Protein AF-A0A834LVQ3-F1 (afdb_monomer)

Organism: Rhododendron simsii (NCBI:txid118357)

Sequence (155 aa):
MFCDEAKCLDRILTEGRLRKEHGLKDGWYDGGSIFVAVFLVIAVSTLSNFRQNRQFVKLSKVSNNIQVDVVRNGRRQQVSIFEIVLGDVICLKIGDQVPADGLFIDGHSLLVDESSMTGESDHVEVDLTQNPFLFSGTKVADGFGRMLVTSVGMN

Solvent-accessible surface area (backbone atoms only — not comparable to full-atom values): 8844 Å² total; per-residue (Å²): 122,77,72,54,59,60,54,49,50,53,50,50,63,64,59,66,76,65,88,77,92,84,74,100,75,56,85,68,52,61,60,49,50,55,52,52,52,52,50,51,50,51,52,50,51,50,53,49,50,53,52,51,52,52,49,49,56,52,47,58,61,63,74,56,61,55,66,41,45,28,45,60,97,91,38,81,44,76,39,46,63,87,73,66,52,76,72,39,32,36,56,48,45,60,71,39,66,36,87,38,26,24,36,53,74,52,70,50,78,27,24,32,31,41,30,77,78,73,72,48,88,51,74,46,73,48,36,81,85,86,39,31,70,42,56,50,64,25,33,28,68,34,42,32,37,31,29,36,32,70,44,72,80,87,129

Radius of gyration: 27.46 Å; Cα contacts (8 Å, |Δi|>4): 229; chains: 1; bounding box: 63×33×70 Å

InterPro domains:
  IPR008250 P-type ATPase, A domain superfamily [SSF81653] (65-155)
  IPR023298 P-type ATPase, transmembrane domain superfamily [SSF81665] (26-65)
  IPR059000 P-type ATPase, A domain [PF00122] (66-155)

Nearest PDB structures (foldseek):
  8qmp-assembly1_A  TM=7.356E-01  e=4.270E-11  Arabidopsis thaliana
  6a69-assembly1_A  TM=8.733E-01  e=1.421E-08  Homo sapiens
  6zhh-assembly7_G  TM=6.961E-01  e=7.315E-09  Listeria monocytogenes
  8jbk-assembly1_A  TM=6.857E-01  e=6.324E-08  Sus scrofa
  4hqj-assembly1_A  TM=6.702E-01  e=1.711E-07  Sus scrofa

Mean predicted aligned error: 15.09 Å

pLDDT: mean 74.24, std 17.83, range [34.62, 94.06]

Structure (mmCIF, N/CA/C/O backbone):
data_AF-A0A834LVQ3-F1
#
_entry.id   AF-A0A834LVQ3-F1
#
loop_
_atom_site.group_PDB
_atom_site.id
_atom_site.type_symbol
_atom_site.label_atom_id
_atom_site.label_alt_id
_atom_site.label_comp_id
_atom_site.label_asym_id
_atom_site.label_entity_id
_atom_site.label_seq_id
_atom_site.pdbx_PDB_ins_code
_atom_site.Cartn_x
_atom_site.Cartn_y
_atom_site.Cartn_z
_atom_site.occupancy
_atom_site.B_iso_or_equiv
_atom_site.auth_seq_id
_atom_site.auth_comp_id
_atom_site.auth_asym_id
_atom_site.auth_atom_id
_atom_site.pdbx_PDB_model_num
ATOM 1 N N . MET A 1 1 ? 27.090 -4.522 -9.351 1.00 44.06 1 MET A N 1
ATOM 2 C CA . MET A 1 1 ? 27.032 -5.164 -10.683 1.00 44.06 1 MET A CA 1
ATOM 3 C C . MET A 1 1 ? 26.664 -4.188 -11.807 1.00 44.06 1 MET A C 1
ATOM 5 O O . MET A 1 1 ? 27.243 -4.297 -12.871 1.00 44.06 1 MET A O 1
ATOM 9 N N . PHE A 1 2 ? 25.804 -3.182 -11.584 1.00 34.62 2 PHE A N 1
ATOM 10 C CA . PHE A 1 2 ? 25.569 -2.085 -12.550 1.00 34.62 2 PHE A CA 1
ATOM 11 C C . PHE A 1 2 ? 26.692 -1.032 -12.637 1.00 34.62 2 PHE A C 1
ATOM 13 O O . PHE A 1 2 ? 26.808 -0.340 -13.642 1.00 34.62 2 PHE A O 1
ATOM 20 N N . CYS A 1 3 ? 27.547 -0.924 -11.612 1.00 36.44 3 CYS A N 1
ATOM 21 C CA . CYS A 1 3 ? 28.718 -0.038 -11.645 1.00 36.44 3 CYS A CA 1
ATOM 22 C C . CYS A 1 3 ? 29.821 -0.482 -12.625 1.00 36.44 3 CYS A C 1
ATOM 24 O O . CYS A 1 3 ? 30.733 0.306 -12.868 1.00 36.44 3 CYS A O 1
ATOM 26 N N . ASP A 1 4 ? 29.767 -1.705 -13.168 1.00 43.62 4 ASP A N 1
ATOM 27 C CA . ASP A 1 4 ? 30.795 -2.212 -14.088 1.00 43.62 4 ASP A CA 1
ATOM 28 C C . ASP A 1 4 ? 30.630 -1.679 -15.517 1.00 43.62 4 ASP A C 1
ATOM 30 O O . ASP A 1 4 ? 31.620 -1.301 -16.137 1.00 43.62 4 ASP A O 1
ATOM 34 N N . GLU A 1 5 ? 29.405 -1.548 -16.040 1.00 48.59 5 GLU A N 1
ATOM 35 C CA . GLU A 1 5 ? 29.205 -1.112 -17.435 1.00 48.59 5 GLU A CA 1
ATOM 36 C C . GLU A 1 5 ? 29.499 0.379 -17.648 1.00 48.59 5 GLU A C 1
ATOM 38 O O . GLU A 1 5 ? 30.080 0.738 -18.669 1.00 48.59 5 GLU A O 1
ATOM 43 N N . ALA A 1 6 ? 29.190 1.248 -16.677 1.00 49.38 6 ALA A N 1
ATOM 44 C CA . ALA A 1 6 ? 29.515 2.677 -16.769 1.00 49.38 6 ALA A CA 1
ATOM 45 C C . ALA A 1 6 ? 31.034 2.927 -16.720 1.00 49.38 6 ALA A C 1
ATOM 47 O O . ALA A 1 6 ? 31.551 3.752 -17.471 1.00 49.38 6 ALA A O 1
ATOM 48 N N . LYS A 1 7 ? 31.765 2.152 -15.905 1.00 48.59 7 LYS A N 1
ATOM 49 C CA . LYS A 1 7 ? 33.238 2.150 -15.894 1.00 48.59 7 LYS A CA 1
ATOM 50 C C . LYS A 1 7 ? 33.828 1.556 -17.174 1.00 48.59 7 LYS A C 1
ATOM 52 O O . LYS A 1 7 ? 34.895 1.985 -17.601 1.00 48.59 7 LYS A O 1
ATOM 57 N N . CYS A 1 8 ? 33.148 0.593 -17.795 1.00 48.91 8 CYS A N 1
ATOM 58 C CA . CYS A 1 8 ? 33.563 0.006 -19.067 1.00 48.91 8 CYS A CA 1
ATOM 59 C C . CYS A 1 8 ? 33.381 0.996 -20.231 1.00 48.91 8 CYS A C 1
ATOM 61 O O . CYS A 1 8 ? 34.261 1.120 -21.078 1.00 48.91 8 CYS A O 1
ATOM 63 N N . LEU A 1 9 ? 32.286 1.763 -20.232 1.00 51.47 9 LEU A N 1
ATOM 64 C CA . LEU A 1 9 ? 31.994 2.764 -21.260 1.00 51.47 9 LEU A CA 1
ATOM 65 C C . LEU A 1 9 ? 32.929 3.983 -21.172 1.00 51.47 9 LEU A C 1
ATOM 67 O O . LEU A 1 9 ? 33.418 4.455 -22.196 1.00 51.47 9 LEU A O 1
ATOM 71 N N . ASP A 1 10 ? 33.245 4.436 -19.955 1.00 51.97 10 ASP A N 1
ATOM 72 C CA . ASP A 1 10 ? 34.228 5.500 -19.709 1.00 51.97 10 ASP A 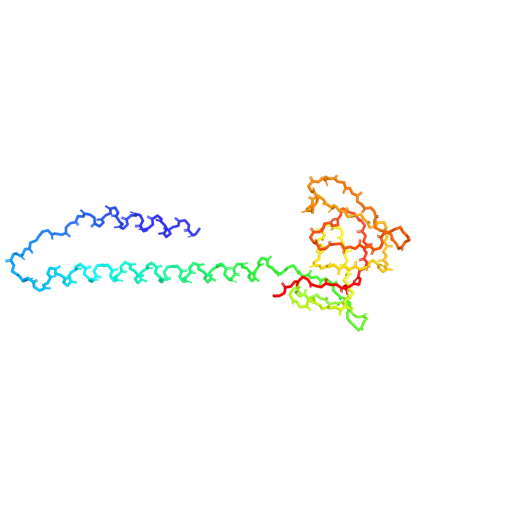CA 1
ATOM 73 C C . ASP A 1 10 ? 35.654 5.060 -20.095 1.00 51.97 10 ASP A C 1
ATOM 75 O O . ASP A 1 10 ? 36.415 5.819 -20.698 1.00 51.97 10 ASP A O 1
ATOM 79 N N . ARG A 1 11 ? 35.996 3.781 -19.871 1.00 49.84 11 ARG A N 1
ATOM 80 C CA . ARG A 1 11 ? 37.276 3.196 -20.299 1.00 49.84 11 ARG A CA 1
ATOM 81 C C . ARG A 1 11 ? 37.378 3.055 -21.825 1.00 49.84 11 ARG A C 1
ATOM 83 O O . ARG A 1 11 ? 38.437 3.337 -22.372 1.00 49.84 11 ARG A O 1
ATOM 90 N N . ILE A 1 12 ? 36.289 2.723 -22.523 1.00 54.94 12 ILE A N 1
ATOM 91 C CA . ILE A 1 12 ? 36.252 2.663 -23.998 1.00 54.94 12 ILE A CA 1
ATOM 92 C C . ILE A 1 12 ? 36.336 4.065 -24.624 1.00 54.94 12 ILE A C 1
ATOM 94 O O . ILE A 1 12 ? 37.015 4.239 -25.634 1.00 54.94 12 ILE A O 1
ATOM 98 N N . LEU A 1 13 ? 35.709 5.082 -24.023 1.00 56.66 13 LEU A N 1
ATOM 99 C CA . LEU A 1 13 ? 35.810 6.473 -24.489 1.00 56.66 13 LEU A CA 1
ATOM 100 C C . LEU A 1 13 ? 37.195 7.083 -24.222 1.00 56.66 13 LEU A C 1
ATOM 102 O O . LEU A 1 13 ? 37.687 7.868 -25.035 1.00 56.66 13 LEU A O 1
ATOM 106 N N . THR A 1 14 ? 37.848 6.689 -23.127 1.00 52.06 14 THR A N 1
ATOM 107 C CA . THR A 1 14 ? 39.194 7.164 -22.772 1.00 52.06 14 THR A CA 1
ATOM 108 C C . THR A 1 14 ? 40.294 6.445 -23.572 1.00 52.06 14 THR A C 1
ATOM 110 O O . THR A 1 14 ? 41.267 7.083 -23.973 1.00 52.06 14 THR A O 1
ATOM 113 N N . GLU A 1 15 ? 40.132 5.152 -23.891 1.00 52.31 15 GLU A N 1
ATOM 114 C CA . GLU A 1 15 ? 41.076 4.384 -24.729 1.00 52.31 15 GLU A CA 1
ATOM 115 C C . GLU A 1 15 ? 40.820 4.526 -26.242 1.00 52.31 15 GLU A C 1
ATOM 117 O O . GLU A 1 15 ? 41.740 4.365 -27.043 1.00 52.31 15 GLU A O 1
ATOM 122 N N . GLY A 1 16 ? 39.608 4.908 -26.657 1.00 48.94 16 GLY A N 1
ATOM 123 C CA . GLY A 1 16 ? 39.243 5.137 -28.060 1.00 48.94 16 GLY A CA 1
ATOM 124 C C . GLY A 1 16 ? 39.873 6.381 -28.698 1.00 48.94 16 GLY A C 1
ATOM 125 O O . GLY A 1 16 ? 39.693 6.616 -29.892 1.00 48.94 16 GLY A O 1
ATOM 126 N N . ARG A 1 17 ? 40.635 7.181 -27.939 1.00 43.97 17 ARG A N 1
ATOM 127 C CA . ARG A 1 17 ? 41.299 8.393 -28.446 1.00 43.97 17 ARG A CA 1
ATOM 128 C C . ARG A 1 17 ? 42.682 8.149 -29.060 1.00 43.97 17 ARG A C 1
ATOM 130 O O . ARG A 1 17 ? 43.419 9.109 -29.280 1.00 43.97 17 ARG A O 1
ATOM 137 N N . LEU A 1 18 ? 43.059 6.909 -29.369 1.00 47.06 18 LEU A N 1
ATOM 138 C CA . LEU A 1 18 ? 44.309 6.645 -30.079 1.00 47.06 18 LEU A CA 1
ATOM 139 C C . LEU A 1 18 ? 44.135 5.637 -31.218 1.00 47.06 18 LEU A C 1
ATOM 141 O O . LEU A 1 18 ? 43.843 4.466 -30.989 1.00 47.06 18 LEU A O 1
ATOM 145 N N . ARG A 1 19 ? 44.504 6.119 -32.421 1.00 40.88 19 ARG A N 1
ATOM 146 C CA . ARG A 1 19 ? 44.868 5.398 -33.661 1.00 40.88 19 ARG A CA 1
ATOM 147 C C . ARG A 1 19 ? 43.706 5.279 -34.672 1.00 40.88 19 ARG A C 1
ATOM 149 O O . ARG A 1 19 ? 42.748 4.570 -34.424 1.00 40.88 19 ARG A O 1
ATOM 156 N N . LYS A 1 20 ? 43.741 5.896 -35.861 1.00 39.97 20 LYS A N 1
ATOM 157 C CA . LYS A 1 20 ? 44.887 6.224 -36.728 1.00 39.97 20 LYS A CA 1
ATOM 158 C C . LYS A 1 20 ? 44.507 7.320 -37.737 1.00 39.97 20 LYS A C 1
ATOM 160 O O . LYS A 1 20 ? 43.505 7.186 -38.432 1.00 39.97 20 LYS A O 1
ATOM 165 N N . GLU A 1 21 ? 45.365 8.327 -37.873 1.00 59.94 21 GLU A N 1
ATOM 166 C CA . GLU A 1 21 ? 45.602 8.956 -39.174 1.00 59.94 21 GLU A CA 1
ATOM 167 C C . GLU A 1 21 ? 46.044 7.873 -40.171 1.00 59.94 21 GLU A C 1
ATOM 169 O O . GLU A 1 21 ? 46.814 6.995 -39.789 1.00 59.94 21 GLU A O 1
ATOM 174 N N . HIS A 1 22 ? 45.538 7.913 -41.407 1.00 41.72 22 HIS A N 1
ATOM 175 C CA . HIS A 1 22 ? 46.254 7.671 -42.672 1.00 41.72 22 HIS A CA 1
ATOM 176 C C . HIS A 1 22 ? 45.232 7.494 -43.808 1.00 41.72 22 HIS A C 1
ATOM 178 O O . HIS A 1 22 ? 44.502 6.507 -43.822 1.00 41.72 22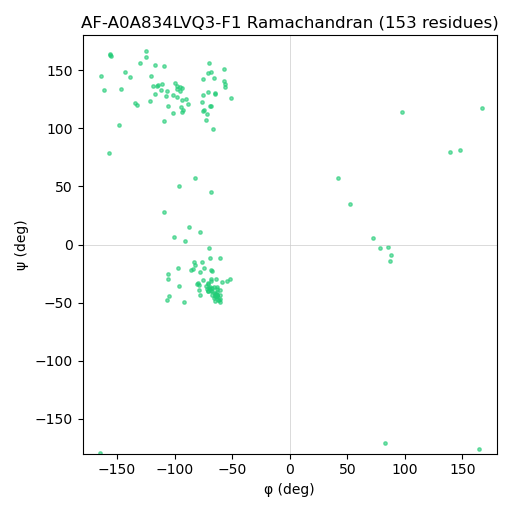 HIS A O 1
ATOM 184 N N . GLY A 1 23 ? 45.259 8.386 -44.807 1.00 42.50 23 GLY A N 1
ATOM 185 C CA . GLY A 1 23 ? 44.754 8.068 -46.150 1.00 42.50 23 GLY A CA 1
ATOM 186 C C . GLY A 1 23 ? 43.950 9.165 -46.842 1.00 42.50 23 GLY A C 1
ATOM 187 O O . GLY A 1 23 ? 42.736 9.087 -46.922 1.00 42.50 23 GLY A O 1
ATOM 188 N N . LEU A 1 24 ? 44.649 10.149 -47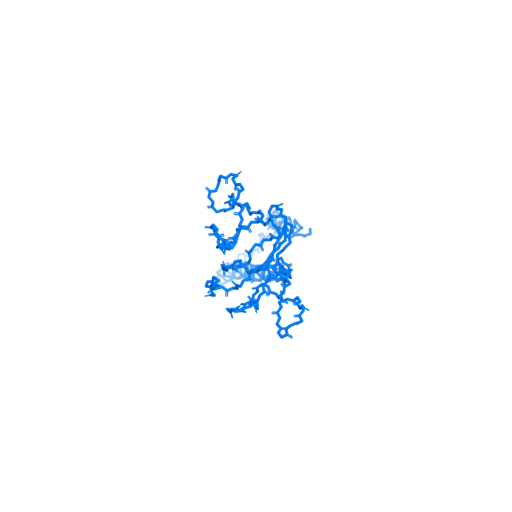.408 1.00 48.03 24 LEU A N 1
ATOM 189 C CA . LEU A 1 24 ? 44.162 11.279 -48.218 1.00 48.03 24 LEU A CA 1
ATOM 190 C C . LEU A 1 24 ? 43.591 10.882 -49.606 1.00 48.03 24 LEU A C 1
ATOM 192 O O . LEU A 1 24 ? 43.921 11.497 -50.619 1.00 48.03 24 LEU A O 1
ATOM 196 N N . LYS A 1 25 ? 42.755 9.844 -49.694 1.00 54.53 25 LYS A N 1
ATOM 197 C CA . LYS A 1 25 ? 42.029 9.474 -50.920 1.00 54.53 25 LYS A CA 1
ATOM 198 C C . LYS A 1 25 ? 40.699 8.868 -50.507 1.00 54.53 25 LYS A C 1
ATOM 200 O O . LYS A 1 25 ? 40.725 7.758 -50.010 1.00 54.53 25 LYS A O 1
ATOM 205 N N . ASP A 1 26 ? 39.615 9.636 -50.628 1.00 56.09 26 ASP A N 1
ATOM 206 C CA . ASP A 1 26 ? 38.225 9.184 -50.822 1.00 56.09 26 ASP A CA 1
ATOM 207 C C . ASP A 1 26 ? 37.225 10.151 -50.152 1.00 56.09 26 ASP A C 1
ATOM 209 O O . ASP A 1 26 ? 36.718 9.916 -49.057 1.00 56.09 26 ASP A O 1
ATOM 213 N N . GLY A 1 27 ? 36.891 11.259 -50.825 1.00 59.19 27 GLY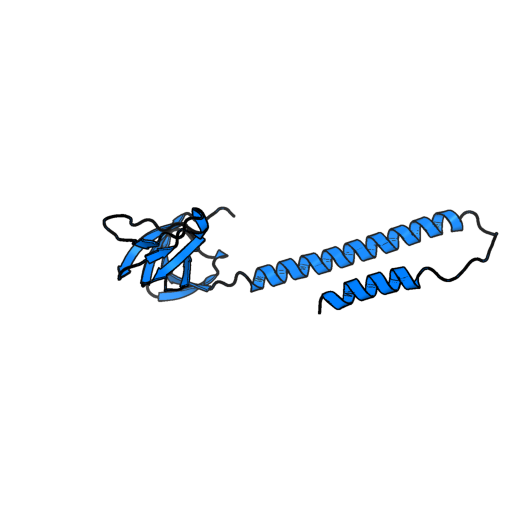 A N 1
ATOM 214 C CA . GLY A 1 27 ? 35.972 12.289 -50.304 1.00 59.19 27 GLY A CA 1
ATOM 215 C C . GLY A 1 27 ? 34.541 11.811 -49.995 1.00 59.19 27 GLY A C 1
ATOM 216 O O . GLY A 1 27 ? 33.790 12.519 -49.334 1.00 59.19 27 GLY A O 1
ATOM 217 N N . TRP A 1 28 ? 34.160 10.603 -50.425 1.00 61.75 28 TRP A N 1
ATOM 218 C CA . TRP A 1 28 ? 32.901 9.958 -50.026 1.00 61.75 28 TRP A CA 1
ATOM 219 C C . TRP A 1 28 ? 32.994 9.318 -48.629 1.00 61.75 28 TRP A C 1
ATOM 221 O O . TRP A 1 28 ? 32.019 9.284 -47.876 1.00 61.75 28 TRP A O 1
ATOM 231 N N . TYR A 1 29 ? 34.174 8.817 -48.261 1.00 64.94 29 TYR A N 1
ATOM 232 C CA . TYR A 1 29 ? 34.386 8.074 -47.020 1.00 64.94 29 TYR A CA 1
ATOM 233 C C . TYR A 1 29 ? 34.487 9.006 -45.814 1.00 64.94 29 TYR A C 1
ATOM 235 O O . TYR A 1 29 ? 34.149 8.590 -44.710 1.00 64.94 29 TYR A O 1
ATOM 243 N N . ASP A 1 30 ? 34.862 10.269 -46.024 1.00 72.06 30 ASP A N 1
ATOM 244 C CA . ASP A 1 30 ? 34.976 11.259 -44.950 1.00 72.06 30 ASP A CA 1
ATOM 245 C C . ASP A 1 30 ? 33.598 11.582 -44.331 1.00 72.06 30 ASP A C 1
ATOM 247 O O . ASP A 1 30 ? 33.403 11.488 -43.119 1.00 72.06 30 ASP A O 1
ATOM 251 N N . GLY A 1 31 ? 32.577 11.811 -45.170 1.00 74.62 31 GLY A N 1
ATOM 252 C CA . GLY A 1 31 ? 31.189 11.982 -44.714 1.00 74.62 31 GLY A CA 1
ATOM 253 C C . GLY A 1 31 ? 30.541 10.681 -44.221 1.00 74.62 31 GLY A C 1
ATOM 254 O O . GLY A 1 31 ? 29.816 10.680 -43.222 1.00 74.62 31 GLY A O 1
ATOM 255 N N . GLY A 1 32 ? 30.835 9.556 -44.885 1.00 81.50 32 GLY A N 1
ATOM 256 C CA . GLY A 1 32 ? 30.342 8.236 -44.483 1.00 81.50 32 GLY A CA 1
ATOM 257 C C . GLY A 1 32 ? 30.854 7.800 -43.107 1.00 81.50 32 GLY A C 1
ATOM 258 O O . GLY A 1 32 ? 30.092 7.250 -42.315 1.00 81.50 32 GLY A O 1
ATOM 259 N N . SER A 1 33 ? 32.115 8.105 -42.790 1.00 79.31 33 SER A N 1
ATOM 260 C CA . SER A 1 33 ? 32.750 7.774 -41.510 1.00 79.31 33 SER A CA 1
ATOM 261 C C . SER A 1 33 ? 32.060 8.470 -40.334 1.00 79.31 33 SER A C 1
ATOM 263 O O . SER A 1 33 ? 31.725 7.827 -39.337 1.00 79.31 33 SER A O 1
ATOM 265 N N . ILE A 1 34 ? 31.744 9.761 -40.482 1.00 84.81 34 ILE A N 1
ATOM 266 C CA . ILE A 1 34 ? 31.041 10.545 -39.456 1.00 84.81 34 ILE A CA 1
ATOM 267 C C . ILE A 1 34 ? 29.629 9.993 -39.230 1.00 84.81 34 ILE A C 1
ATOM 269 O O . ILE A 1 34 ? 29.218 9.796 -38.085 1.00 84.81 34 ILE A O 1
ATOM 273 N N . PHE A 1 35 ? 28.896 9.689 -40.306 1.00 85.25 35 PHE A N 1
ATOM 274 C CA . PHE A 1 35 ? 27.544 9.137 -40.201 1.00 85.25 35 PHE A CA 1
ATOM 275 C C . PHE A 1 35 ? 27.535 7.770 -39.507 1.00 85.25 35 PHE A C 1
ATOM 277 O O . PHE A 1 35 ? 26.726 7.535 -38.608 1.00 85.25 35 PHE A O 1
ATOM 284 N N . VAL A 1 36 ? 28.468 6.886 -39.872 1.00 83.69 36 VAL A N 1
ATOM 285 C CA . VAL A 1 36 ? 28.610 5.562 -39.253 1.00 83.69 36 VAL A CA 1
ATOM 286 C C . VAL A 1 36 ? 28.976 5.687 -37.774 1.00 83.69 36 VAL A C 1
ATOM 288 O O . VAL A 1 36 ? 28.366 5.004 -36.953 1.00 83.69 36 VAL A O 1
ATOM 291 N N . ALA A 1 37 ? 29.899 6.581 -37.407 1.00 80.44 37 ALA A N 1
ATOM 292 C CA . ALA A 1 37 ? 30.282 6.803 -36.014 1.00 80.44 37 ALA A CA 1
ATOM 293 C C . ALA A 1 37 ? 29.099 7.287 -35.155 1.00 80.44 37 ALA A C 1
ATOM 295 O O . ALA A 1 37 ? 28.834 6.718 -34.095 1.00 80.44 37 ALA A O 1
ATOM 296 N N . VAL A 1 38 ? 28.341 8.283 -35.629 1.00 86.88 38 VAL A N 1
ATOM 297 C CA . VAL A 1 38 ? 27.160 8.807 -34.918 1.00 86.88 38 VAL A CA 1
ATOM 298 C C . VAL A 1 38 ? 26.058 7.749 -34.813 1.00 86.88 38 VAL A C 1
ATOM 300 O O . VAL A 1 38 ? 25.473 7.576 -33.743 1.00 86.88 38 VAL A O 1
ATOM 303 N N . PHE A 1 39 ? 25.801 6.996 -35.887 1.00 86.25 39 PHE A N 1
ATOM 304 C CA . PHE A 1 39 ? 24.810 5.919 -35.887 1.00 86.25 39 PHE A CA 1
ATOM 305 C C . PHE A 1 39 ? 25.146 4.832 -34.860 1.00 86.25 39 PHE A C 1
ATOM 307 O O . PHE A 1 39 ? 24.269 4.393 -34.116 1.00 86.25 39 PHE A O 1
ATOM 314 N N . LEU A 1 40 ? 26.419 4.433 -34.775 1.00 82.88 40 LEU A N 1
ATOM 315 C CA . LEU A 1 40 ? 26.883 3.420 -33.826 1.00 82.88 40 LEU A CA 1
ATOM 316 C C . LEU A 1 40 ? 26.708 3.899 -32.377 1.00 82.88 40 LEU A C 1
ATOM 318 O O . LEU A 1 40 ? 26.207 3.148 -31.540 1.00 82.88 40 LEU A O 1
ATOM 322 N N . VAL A 1 41 ? 27.032 5.167 -32.095 1.00 80.12 41 VAL A N 1
ATOM 323 C CA . VAL A 1 41 ? 26.811 5.775 -30.773 1.00 80.12 41 VAL A CA 1
ATOM 324 C C . VAL A 1 41 ? 25.324 5.774 -30.412 1.00 80.12 41 VAL A C 1
ATOM 326 O O . VAL A 1 41 ? 24.967 5.278 -29.348 1.00 80.12 41 VAL A O 1
ATOM 329 N N . ILE A 1 42 ? 24.438 6.237 -31.302 1.00 83.81 42 ILE A N 1
ATOM 330 C CA . ILE A 1 42 ? 22.985 6.259 -31.049 1.00 83.81 42 ILE A CA 1
ATOM 331 C C . ILE A 1 42 ? 22.429 4.838 -30.867 1.00 83.81 42 ILE A C 1
ATOM 333 O O . ILE A 1 42 ? 21.615 4.606 -29.970 1.00 83.81 42 ILE A O 1
ATOM 337 N N . ALA A 1 43 ? 22.871 3.865 -31.668 1.00 79.31 43 ALA A N 1
ATOM 338 C CA . ALA A 1 43 ? 22.446 2.470 -31.552 1.00 79.31 43 ALA A CA 1
ATOM 339 C C . ALA A 1 43 ? 22.854 1.859 -30.200 1.00 79.31 43 ALA A C 1
ATOM 341 O O . ALA A 1 43 ? 22.041 1.214 -29.537 1.00 79.31 43 ALA A O 1
ATOM 342 N N . VAL A 1 44 ? 24.085 2.107 -29.745 1.00 77.56 44 VAL A N 1
ATOM 343 C CA . VAL A 1 44 ? 24.559 1.644 -28.433 1.00 77.56 44 VAL A CA 1
ATOM 344 C C . VAL A 1 44 ? 23.828 2.365 -27.300 1.00 77.56 44 VAL A C 1
ATOM 346 O O . VAL A 1 44 ? 23.378 1.710 -26.360 1.00 77.56 44 VAL A O 1
ATOM 349 N N . SER A 1 45 ? 23.637 3.684 -27.395 1.00 78.50 45 SER A N 1
ATOM 350 C CA . SER A 1 45 ? 22.890 4.467 -26.404 1.00 78.50 45 SER A CA 1
ATOM 351 C C . SER A 1 45 ? 21.442 3.998 -26.282 1.00 78.50 45 SER A C 1
ATOM 353 O O . SER A 1 45 ? 20.965 3.775 -25.176 1.00 78.50 45 SER A O 1
ATOM 355 N N . THR A 1 46 ? 20.740 3.788 -27.395 1.00 75.62 46 THR A N 1
ATOM 356 C CA . THR A 1 46 ? 19.344 3.319 -27.385 1.00 75.62 46 THR A CA 1
ATOM 357 C C . THR A 1 46 ? 19.223 1.879 -26.896 1.00 75.62 46 THR A C 1
ATOM 359 O O . THR A 1 46 ? 18.334 1.593 -26.095 1.00 75.62 46 THR A O 1
ATOM 362 N N . LEU A 1 47 ? 20.137 0.981 -27.283 1.00 75.12 47 LEU A N 1
ATOM 363 C CA . LEU A 1 47 ? 20.156 -0.397 -26.786 1.00 75.12 47 LEU A CA 1
ATOM 364 C C . LEU A 1 47 ? 20.451 -0.458 -25.281 1.00 75.12 47 LEU A C 1
ATOM 366 O O . LEU A 1 47 ? 19.800 -1.216 -24.557 1.00 75.12 47 LEU A O 1
ATOM 370 N N . SER A 1 48 ? 21.394 0.359 -24.805 1.00 70.75 48 SER A N 1
ATOM 371 C CA . SER A 1 48 ? 21.722 0.495 -23.383 1.00 70.75 48 SER A CA 1
ATOM 372 C C . SER A 1 48 ? 20.545 1.079 -22.600 1.00 70.75 48 SER A C 1
ATOM 374 O O . SER A 1 48 ? 20.092 0.465 -21.636 1.00 70.75 48 SER A O 1
ATOM 376 N N . ASN A 1 49 ? 19.949 2.176 -23.078 1.00 65.50 49 ASN A N 1
ATOM 377 C CA . ASN A 1 49 ? 18.772 2.801 -22.469 1.00 65.50 49 ASN A CA 1
ATOM 378 C C . ASN A 1 49 ? 17.574 1.842 -22.429 1.00 65.50 49 ASN A C 1
ATOM 380 O O . ASN A 1 49 ? 16.877 1.764 -21.420 1.00 65.50 49 ASN A O 1
ATOM 384 N N . PHE A 1 50 ? 17.356 1.044 -23.478 1.00 66.06 50 PHE A N 1
ATOM 385 C CA . PHE A 1 50 ? 16.282 0.050 -23.505 1.00 66.06 50 PHE A CA 1
ATOM 386 C C . PHE A 1 50 ? 16.536 -1.108 -22.527 1.00 66.06 50 PHE A C 1
ATOM 388 O O . PHE A 1 50 ? 15.610 -1.580 -21.858 1.00 66.06 50 PHE A O 1
ATOM 395 N N . ARG A 1 51 ? 17.793 -1.556 -22.395 1.00 61.28 51 ARG A N 1
ATOM 396 C CA . ARG A 1 51 ? 18.188 -2.558 -21.393 1.00 61.28 51 ARG A CA 1
ATOM 397 C C . ARG A 1 51 ? 18.082 -2.015 -19.966 1.00 61.28 51 ARG A C 1
ATOM 399 O O . ARG A 1 51 ? 17.584 -2.739 -19.106 1.00 61.28 51 ARG A O 1
ATOM 406 N N . GLN A 1 52 ? 18.469 -0.764 -19.718 1.00 53.97 52 GLN A N 1
ATOM 407 C CA . GLN A 1 52 ? 18.321 -0.102 -18.417 1.00 53.97 52 GLN A CA 1
ATOM 408 C C . GLN A 1 52 ? 16.843 0.080 -18.045 1.00 53.97 52 GLN A C 1
ATOM 410 O O . GLN A 1 52 ? 16.444 -0.291 -16.941 1.00 53.97 52 GLN A O 1
ATOM 415 N N . ASN A 1 53 ? 16.002 0.518 -18.989 1.00 55.56 53 ASN A N 1
ATOM 416 C CA . ASN A 1 53 ? 14.567 0.696 -18.753 1.00 55.56 53 ASN A CA 1
ATOM 417 C C . ASN A 1 53 ? 13.866 -0.639 -18.431 1.00 55.56 53 ASN A C 1
ATOM 419 O O . ASN A 1 53 ? 13.008 -0.718 -17.555 1.00 55.56 53 ASN A O 1
ATOM 423 N N . ARG A 1 54 ? 14.282 -1.745 -19.067 1.00 53.03 54 ARG A N 1
ATOM 424 C CA . ARG A 1 54 ? 13.761 -3.084 -18.736 1.00 53.03 54 ARG A CA 1
ATOM 425 C C . ARG A 1 54 ? 14.183 -3.591 -17.358 1.00 53.03 54 ARG A C 1
ATOM 427 O O . ARG A 1 54 ? 13.441 -4.375 -16.766 1.00 53.03 54 ARG A O 1
ATOM 434 N N . GLN A 1 55 ? 15.346 -3.187 -16.851 1.00 42.50 55 GLN A N 1
ATOM 435 C CA . GLN A 1 55 ? 15.765 -3.547 -15.496 1.00 42.50 55 GLN A CA 1
ATOM 436 C C . GLN A 1 55 ? 15.019 -2.726 -14.442 1.00 42.50 55 GLN A C 1
ATOM 438 O O . GLN A 1 55 ? 14.665 -3.289 -13.412 1.00 42.50 55 GLN A O 1
ATOM 443 N N . PHE A 1 56 ? 14.624 -1.488 -14.756 1.00 49.62 56 PHE A N 1
ATOM 444 C CA . PHE A 1 56 ? 13.638 -0.751 -13.963 1.00 49.62 56 PHE A CA 1
ATOM 445 C C . PHE A 1 56 ? 12.277 -1.450 -13.946 1.00 49.62 56 PHE A C 1
ATOM 447 O O . PHE A 1 56 ? 11.762 -1.714 -12.874 1.00 49.62 56 PHE A O 1
ATOM 454 N N . VAL A 1 57 ? 11.735 -1.890 -15.087 1.00 52.47 57 VAL A N 1
ATOM 455 C CA . VAL A 1 57 ? 10.433 -2.596 -15.124 1.00 52.47 57 VAL A CA 1
ATOM 456 C C . VAL A 1 57 ? 10.466 -3.945 -14.386 1.00 52.47 57 VAL A C 1
ATOM 458 O O . VAL A 1 57 ? 9.454 -4.379 -13.837 1.00 52.47 57 VAL A O 1
ATOM 461 N N . LYS A 1 58 ? 11.620 -4.624 -14.337 1.00 43.47 58 LYS A N 1
ATOM 462 C CA . LYS A 1 58 ? 11.784 -5.858 -13.550 1.00 43.47 58 LYS A CA 1
ATOM 463 C C . LYS A 1 58 ? 12.021 -5.589 -12.062 1.00 43.47 58 LYS A C 1
ATOM 465 O O . LYS A 1 58 ? 11.496 -6.350 -11.259 1.00 43.47 58 LYS A O 1
ATOM 470 N N . LEU A 1 59 ? 12.714 -4.512 -11.682 1.00 46.41 59 LEU A N 1
ATOM 471 C CA . LEU A 1 59 ? 12.785 -4.087 -10.279 1.00 46.41 59 LEU A CA 1
ATOM 472 C C . LEU A 1 59 ? 11.453 -3.503 -9.780 1.00 46.41 59 LEU A C 1
ATOM 474 O O . LEU A 1 59 ? 11.076 -3.790 -8.654 1.00 46.41 59 LEU A O 1
ATOM 478 N N . SER A 1 60 ? 10.671 -2.809 -10.608 1.00 46.50 60 SER A N 1
ATOM 479 C CA . SER A 1 60 ? 9.303 -2.374 -10.283 1.00 46.50 60 SER A CA 1
ATOM 480 C C . SER A 1 60 ? 8.320 -3.544 -10.186 1.00 46.50 60 SER A C 1
ATOM 482 O O . SER A 1 60 ? 7.297 -3.426 -9.523 1.00 46.50 60 SER A O 1
ATOM 484 N N . LYS A 1 61 ? 8.622 -4.696 -10.802 1.00 45.22 61 LYS A N 1
ATOM 485 C CA . LYS A 1 61 ? 7.860 -5.942 -10.605 1.00 45.22 61 LYS A CA 1
ATOM 486 C C . LYS A 1 61 ? 8.262 -6.720 -9.350 1.00 45.22 61 LYS A C 1
ATOM 488 O O . LYS A 1 61 ? 7.495 -7.569 -8.917 1.00 45.22 61 LYS A O 1
ATOM 493 N N . VAL A 1 62 ? 9.433 -6.447 -8.774 1.00 46.09 62 VAL A N 1
ATOM 494 C CA . VAL A 1 62 ? 9.945 -7.151 -7.581 1.00 46.09 62 VAL A CA 1
ATOM 495 C C . VAL A 1 62 ? 9.860 -6.284 -6.317 1.00 46.09 62 VAL A C 1
ATOM 497 O O . VAL A 1 62 ? 9.690 -6.826 -5.234 1.00 46.09 62 VAL A O 1
ATOM 500 N N . SER A 1 63 ? 9.871 -4.953 -6.437 1.00 43.16 63 SER A N 1
ATOM 501 C CA . SER A 1 63 ? 9.666 -4.024 -5.314 1.00 43.16 63 SER A CA 1
ATOM 502 C C . SER A 1 63 ? 8.189 -3.773 -4.984 1.00 43.16 63 SER A C 1
ATOM 504 O O . SER A 1 63 ? 7.896 -3.275 -3.905 1.00 43.16 63 SER A O 1
ATOM 506 N N . ASN A 1 64 ? 7.261 -4.139 -5.875 1.00 47.16 64 ASN A N 1
ATOM 507 C CA . ASN A 1 64 ? 5.816 -3.954 -5.688 1.00 47.16 64 ASN A CA 1
ATOM 508 C C . ASN A 1 64 ? 5.068 -5.275 -5.443 1.00 47.16 64 ASN A C 1
ATOM 510 O O . ASN A 1 64 ? 3.893 -5.406 -5.777 1.00 47.16 64 ASN A O 1
ATOM 514 N N . ASN A 1 65 ? 5.740 -6.277 -4.874 1.00 48.53 65 ASN A N 1
ATOM 515 C CA . ASN A 1 65 ? 5.055 -7.438 -4.309 1.00 48.53 65 ASN A CA 1
ATOM 516 C C . ASN A 1 65 ? 4.873 -7.240 -2.800 1.00 48.53 65 ASN A C 1
ATOM 518 O O . ASN A 1 65 ? 5.251 -8.100 -2.007 1.00 48.53 65 ASN A O 1
ATOM 522 N N . ILE A 1 66 ? 4.333 -6.083 -2.401 1.00 58.47 66 ILE A N 1
ATOM 523 C CA . ILE A 1 66 ? 3.695 -5.979 -1.090 1.00 58.47 66 ILE A CA 1
ATOM 524 C C . ILE A 1 66 ? 2.470 -6.887 -1.202 1.00 58.47 66 ILE A C 1
ATOM 526 O O . ILE A 1 66 ? 1.492 -6.553 -1.873 1.00 58.47 66 ILE A O 1
ATOM 530 N N . GLN A 1 67 ? 2.601 -8.102 -0.675 1.00 68.31 67 GLN A N 1
ATOM 531 C CA . GLN A 1 67 ? 1.504 -9.053 -0.610 1.00 68.31 67 GLN A CA 1
ATOM 532 C C . GLN A 1 67 ? 0.568 -8.575 0.484 1.00 68.31 67 GLN A C 1
ATOM 534 O O . GLN A 1 67 ? 0.953 -8.505 1.649 1.00 68.31 67 GLN A O 1
ATOM 539 N N . VAL A 1 68 ? -0.644 -8.217 0.086 1.00 80.56 68 VAL A N 1
ATOM 540 C CA . VAL A 1 68 ? -1.671 -7.749 1.005 1.00 80.56 68 VAL A CA 1
ATOM 541 C C . VAL A 1 68 ? -2.577 -8.929 1.324 1.00 80.56 68 VAL A C 1
ATOM 543 O O . VAL A 1 68 ? -3.085 -9.606 0.425 1.00 80.56 68 VAL A O 1
ATOM 546 N N . ASP A 1 69 ? -2.762 -9.198 2.615 1.00 87.44 69 ASP A N 1
ATOM 547 C CA . ASP A 1 69 ? -3.702 -10.210 3.086 1.00 87.44 69 ASP A CA 1
ATOM 548 C C . ASP A 1 69 ? -5.133 -9.675 2.891 1.00 87.44 69 ASP A C 1
ATOM 550 O O . ASP A 1 69 ? -5.586 -8.804 3.636 1.00 87.44 69 ASP A O 1
ATOM 554 N N . VAL A 1 70 ? -5.866 -10.212 1.911 1.00 90.44 70 VAL A N 1
ATOM 555 C CA . VAL A 1 70 ? -7.290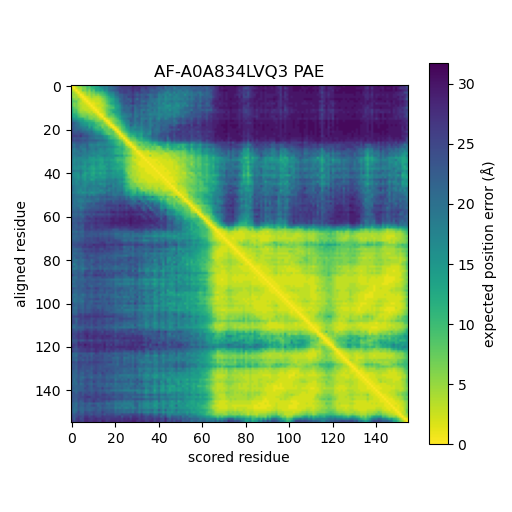 -9.903 1.691 1.00 90.44 70 VAL A CA 1
ATOM 556 C C . VAL A 1 70 ? -8.181 -11.086 2.046 1.00 90.44 70 VAL A C 1
ATOM 558 O O . VAL A 1 70 ? -7.789 -12.253 1.964 1.00 90.44 70 VAL A O 1
ATOM 561 N N . VAL A 1 71 ? -9.424 -10.799 2.414 1.00 90.00 71 VAL A N 1
ATOM 562 C CA . VAL A 1 71 ? -10.456 -11.797 2.690 1.00 90.00 71 VAL A CA 1
ATOM 563 C C . VAL A 1 71 ? -11.496 -11.755 1.575 1.00 90.00 71 VAL A C 1
ATOM 565 O O . VAL A 1 71 ? -12.334 -10.859 1.541 1.00 90.00 71 VAL A O 1
ATOM 568 N N . ARG A 1 72 ? -11.483 -12.760 0.689 1.00 88.81 72 ARG A N 1
ATOM 569 C CA . ARG A 1 72 ? -12.539 -12.985 -0.317 1.00 88.81 72 ARG A CA 1
ATOM 570 C C . ARG A 1 72 ? -13.239 -14.311 -0.026 1.00 88.81 72 ARG A C 1
ATOM 572 O O . ARG A 1 72 ? -12.591 -15.305 0.300 1.00 88.81 72 ARG A O 1
ATOM 579 N N . ASN A 1 73 ? -14.570 -14.345 -0.111 1.00 83.94 73 ASN A N 1
ATOM 580 C CA . ASN A 1 73 ? -15.382 -15.547 0.156 1.00 83.94 73 ASN A CA 1
ATOM 581 C C . ASN A 1 73 ? -15.092 -16.216 1.520 1.00 83.94 73 ASN A C 1
ATOM 583 O O . ASN A 1 73 ? -15.096 -17.442 1.639 1.00 83.94 73 ASN A O 1
ATOM 587 N N . GLY A 1 74 ? -14.782 -15.417 2.547 1.00 84.75 74 GLY A N 1
ATOM 588 C CA . GLY A 1 74 ? -14.475 -15.905 3.897 1.00 84.75 74 GLY A CA 1
ATOM 589 C C . GLY A 1 74 ? -13.115 -16.599 4.050 1.00 84.75 74 GLY A C 1
ATOM 590 O O . GLY A 1 74 ? -12.819 -17.110 5.129 1.00 84.75 74 GLY A O 1
ATOM 591 N N . ARG A 1 75 ? -12.269 -16.620 3.012 1.00 87.44 75 ARG A N 1
ATOM 592 C CA . ARG A 1 75 ? -10.907 -17.168 3.073 1.00 87.44 75 ARG A CA 1
ATOM 593 C C . ARG A 1 75 ? -9.878 -16.050 2.954 1.00 87.44 75 ARG A C 1
ATOM 595 O O . ARG A 1 75 ? -10.033 -15.143 2.140 1.00 87.44 75 ARG A O 1
ATOM 602 N N . ARG A 1 76 ? -8.822 -16.136 3.767 1.00 86.25 76 ARG A N 1
ATOM 603 C CA . ARG A 1 76 ? -7.648 -15.262 3.658 1.00 86.25 76 ARG A CA 1
ATOM 604 C C . ARG A 1 76 ? -6.812 -15.705 2.464 1.00 86.25 76 ARG A C 1
ATOM 606 O O . ARG A 1 76 ? -6.485 -16.885 2.355 1.00 86.25 76 ARG A O 1
ATOM 613 N N . GLN A 1 77 ? -6.482 -14.765 1.596 1.00 86.88 77 GLN A N 1
ATOM 614 C CA . GLN A 1 77 ? -5.625 -14.971 0.440 1.00 86.88 77 GLN A CA 1
ATOM 615 C C . GLN A 1 77 ? -4.678 -13.780 0.302 1.00 86.88 77 GLN A C 1
ATOM 617 O O . GLN A 1 77 ? -5.057 -12.644 0.578 1.00 86.88 77 GLN A O 1
ATOM 622 N N . GLN A 1 78 ? -3.451 -14.045 -0.129 1.00 84.12 78 GLN A N 1
ATOM 623 C CA . GLN A 1 78 ? -2.497 -12.991 -0.446 1.00 84.12 78 GLN A CA 1
ATOM 624 C C . GLN A 1 78 ? -2.672 -12.584 -1.896 1.00 84.12 78 GLN A C 1
ATOM 626 O O . GLN A 1 78 ? -2.542 -13.417 -2.794 1.00 84.12 78 GLN A O 1
ATOM 631 N N . VAL A 1 79 ? -2.976 -11.310 -2.107 1.00 84.00 79 VAL A N 1
ATOM 632 C CA . VAL A 1 79 ? -3.085 -10.710 -3.437 1.00 84.00 79 VAL A CA 1
ATOM 633 C C . VAL A 1 79 ? -2.033 -9.625 -3.589 1.00 84.00 79 VAL A C 1
ATOM 635 O O . VAL A 1 79 ? -1.549 -9.052 -2.610 1.00 84.00 79 VAL A O 1
ATOM 638 N N . SER A 1 80 ? -1.651 -9.358 -4.833 1.00 83.25 80 SER A N 1
ATOM 639 C CA . SER A 1 80 ? -0.789 -8.219 -5.124 1.00 83.25 80 SER A CA 1
ATOM 640 C C . SER A 1 80 ? -1.548 -6.917 -4.875 1.00 83.25 80 SER A C 1
ATOM 642 O O . SER A 1 80 ? -2.751 -6.846 -5.124 1.00 83.25 80 SER A O 1
ATOM 644 N N . ILE A 1 81 ? -0.837 -5.868 -4.456 1.00 80.56 81 ILE A N 1
ATOM 645 C CA . ILE A 1 81 ? -1.395 -4.519 -4.296 1.00 80.56 81 ILE A CA 1
ATOM 646 C C . ILE A 1 81 ? -2.126 -4.012 -5.556 1.00 80.56 81 ILE A C 1
ATOM 648 O O . ILE A 1 81 ? -3.109 -3.288 -5.451 1.00 80.56 81 ILE A O 1
ATOM 652 N N . PHE A 1 82 ? -1.702 -4.453 -6.747 1.00 78.56 82 PHE A N 1
ATOM 653 C CA . PHE A 1 82 ? -2.327 -4.094 -8.027 1.00 78.56 82 PHE A CA 1
ATOM 654 C C . PHE A 1 82 ? -3.643 -4.827 -8.321 1.00 78.56 82 PHE A C 1
ATOM 656 O O . PHE A 1 82 ? -4.365 -4.440 -9.234 1.00 78.56 82 PHE A O 1
ATOM 663 N N . GLU A 1 83 ? -3.941 -5.907 -7.598 1.00 81.88 83 GLU A N 1
ATOM 664 C CA . GLU A 1 83 ? -5.155 -6.716 -7.779 1.00 81.88 83 GLU A CA 1
ATOM 665 C C . GLU A 1 83 ? -6.235 -6.401 -6.731 1.00 81.88 83 GLU A C 1
ATOM 667 O O . GLU A 1 83 ? -7.255 -7.099 -6.661 1.00 81.88 83 GLU A O 1
ATOM 672 N N . ILE A 1 84 ? -6.003 -5.378 -5.900 1.00 85.50 84 ILE A N 1
ATOM 673 C CA . ILE A 1 84 ? -6.958 -4.892 -4.905 1.00 85.50 84 ILE A CA 1
ATOM 674 C C . ILE A 1 84 ? -8.112 -4.200 -5.626 1.00 85.50 84 ILE A C 1
ATOM 676 O O . ILE A 1 84 ? -7.908 -3.350 -6.493 1.00 85.50 84 ILE A O 1
ATOM 680 N N . VAL A 1 85 ? -9.337 -4.560 -5.249 1.00 88.94 85 VAL A N 1
ATOM 681 C CA . VAL A 1 85 ? -10.560 -3.983 -5.810 1.00 88.94 85 VAL A CA 1
ATOM 682 C C . VAL A 1 85 ? -11.462 -3.424 -4.714 1.00 88.94 85 VAL A C 1
ATOM 684 O O . VAL A 1 85 ? -11.347 -3.774 -3.539 1.00 88.94 85 VAL A O 1
ATOM 687 N N . LEU A 1 86 ? -12.387 -2.549 -5.110 1.00 90.50 86 LEU A N 1
ATOM 688 C CA . LEU A 1 86 ? -13.408 -2.009 -4.213 1.00 90.50 86 LEU A CA 1
ATOM 689 C C . LEU A 1 86 ? -14.220 -3.141 -3.571 1.00 90.50 86 LEU A C 1
ATOM 691 O O . LEU A 1 86 ? -14.647 -4.072 -4.255 1.00 90.50 86 LEU A O 1
ATOM 695 N N . GLY A 1 87 ? -14.458 -3.038 -2.264 1.00 89.88 87 GLY A N 1
ATOM 696 C CA . GLY A 1 87 ? -15.179 -4.053 -1.494 1.00 89.88 87 GLY A CA 1
ATOM 697 C C . GLY A 1 87 ? -14.318 -5.212 -0.985 1.00 89.88 87 GLY A C 1
ATOM 698 O O . GLY A 1 87 ? -14.836 -6.066 -0.265 1.00 89.88 87 GLY A O 1
ATOM 699 N N . ASP A 1 88 ? -13.019 -5.244 -1.297 1.00 91.19 88 ASP A N 1
ATOM 700 C CA . ASP A 1 88 ? -12.102 -6.162 -0.626 1.00 91.19 88 ASP A CA 1
ATOM 701 C C . ASP A 1 88 ? -11.965 -5.804 0.858 1.00 91.19 88 ASP A C 1
ATOM 703 O O . ASP A 1 88 ? -11.941 -4.633 1.243 1.00 91.19 88 ASP A O 1
ATOM 707 N N . VAL A 1 89 ? -11.843 -6.834 1.697 1.00 93.06 89 VAL A N 1
ATOM 708 C CA . VAL A 1 89 ? -11.516 -6.671 3.115 1.00 93.06 89 VAL A CA 1
ATOM 709 C C . VAL A 1 89 ? -10.041 -6.978 3.308 1.00 93.06 89 VAL A C 1
ATOM 711 O O . VAL A 1 89 ? -9.630 -8.127 3.151 1.00 93.06 89 VAL A O 1
ATOM 714 N N . ILE A 1 90 ? -9.251 -5.972 3.661 1.00 92.31 90 ILE A N 1
ATOM 715 C CA . ILE A 1 90 ? -7.813 -6.099 3.910 1.00 92.31 90 ILE A CA 1
ATOM 716 C C . ILE A 1 90 ? -7.575 -6.298 5.406 1.00 92.31 90 ILE A C 1
ATOM 718 O O . ILE A 1 90 ? -8.160 -5.601 6.235 1.00 92.31 90 ILE A O 1
ATOM 722 N N . CYS A 1 91 ? -6.708 -7.244 5.760 1.00 91.38 91 CYS A N 1
ATOM 723 C CA . CYS A 1 91 ? -6.198 -7.411 7.115 1.00 91.38 91 CYS A CA 1
ATOM 724 C C . CYS A 1 91 ? -4.881 -6.644 7.270 1.00 91.38 91 CYS A C 1
ATOM 726 O O . CYS A 1 91 ? -3.887 -7.006 6.649 1.00 91.38 91 CYS A O 1
ATOM 728 N N . LEU A 1 92 ? -4.882 -5.633 8.132 1.00 91.50 92 LEU A N 1
ATOM 729 C CA . LEU A 1 92 ? -3.729 -4.811 8.476 1.00 91.50 92 LEU A CA 1
ATOM 730 C C . LEU A 1 92 ? -3.082 -5.299 9.779 1.00 91.50 92 LEU A C 1
ATOM 732 O O . LEU A 1 92 ? -3.781 -5.582 10.760 1.00 91.50 92 LEU A O 1
ATOM 736 N N . LYS A 1 93 ? -1.749 -5.371 9.795 1.00 90.56 93 LYS A N 1
ATOM 737 C CA . LYS A 1 93 ? -0.933 -5.684 10.975 1.00 90.56 93 LYS A CA 1
ATOM 738 C C . LYS A 1 93 ? 0.096 -4.583 11.221 1.00 90.56 93 LYS A C 1
ATOM 740 O O . LYS A 1 93 ? 0.366 -3.754 10.357 1.00 90.56 93 LYS A O 1
ATOM 745 N N . ILE A 1 94 ? 0.701 -4.619 12.404 1.00 90.62 94 ILE A N 1
ATOM 746 C CA . ILE A 1 94 ? 1.789 -3.722 12.805 1.00 90.62 94 ILE A CA 1
ATOM 747 C C . ILE A 1 94 ? 2.892 -3.701 11.742 1.00 90.62 94 ILE A C 1
ATOM 749 O O . ILE A 1 94 ? 3.441 -4.744 11.382 1.00 90.62 94 ILE A O 1
ATOM 753 N N . GLY A 1 95 ? 3.242 -2.501 11.283 1.00 87.12 95 GLY A N 1
ATOM 754 C CA . GLY A 1 95 ? 4.285 -2.272 10.291 1.00 87.12 95 GLY A CA 1
ATOM 755 C C . GLY A 1 95 ? 3.823 -2.330 8.835 1.00 87.12 95 GLY A C 1
ATOM 756 O O . GLY A 1 95 ? 4.608 -1.931 7.970 1.00 87.12 95 GLY A O 1
ATOM 757 N N . ASP A 1 96 ? 2.586 -2.756 8.562 1.00 88.00 96 ASP A N 1
ATOM 758 C CA . ASP A 1 96 ? 2.029 -2.757 7.211 1.00 88.00 96 ASP A CA 1
ATOM 759 C C . ASP A 1 96 ? 1.738 -1.327 6.738 1.00 88.00 96 ASP A C 1
ATOM 761 O O . ASP A 1 96 ? 1.377 -0.440 7.517 1.00 88.00 96 ASP A O 1
ATOM 765 N N . GLN A 1 97 ? 1.886 -1.106 5.433 1.00 87.56 97 GLN A N 1
ATOM 766 C CA . GLN A 1 97 ? 1.475 0.131 4.780 1.00 87.56 97 GLN A CA 1
ATOM 767 C C . GLN A 1 97 ? 0.079 -0.046 4.188 1.00 87.56 97 GLN A C 1
ATOM 769 O O . GLN A 1 97 ? -0.186 -1.032 3.497 1.00 87.56 97 GLN A O 1
ATOM 774 N N . VAL A 1 98 ? -0.803 0.919 4.441 1.00 89.44 98 VAL A N 1
ATOM 775 C CA . VAL A 1 98 ? -2.175 0.909 3.931 1.00 89.44 98 VAL A CA 1
ATOM 776 C C . VAL A 1 98 ? -2.147 1.106 2.405 1.00 89.44 98 VAL A C 1
ATOM 778 O O . VAL A 1 98 ? -1.651 2.136 1.940 1.00 89.44 98 VAL A O 1
ATOM 781 N N . PRO A 1 99 ? -2.644 0.141 1.605 1.00 87.75 99 PRO A N 1
ATOM 782 C CA . PRO A 1 99 ? -2.466 0.155 0.150 1.00 87.75 99 PRO A CA 1
ATOM 783 C C . PRO A 1 99 ? -3.496 1.001 -0.613 1.00 87.75 99 PRO A C 1
ATOM 785 O O . PRO A 1 99 ? -3.273 1.327 -1.776 1.00 87.75 99 PRO A O 1
ATOM 788 N N . ALA A 1 100 ? -4.648 1.274 -0.004 1.00 89.62 100 ALA A N 1
ATOM 789 C CA . ALA A 1 100 ? -5.791 1.940 -0.618 1.00 89.62 100 ALA A CA 1
ATOM 790 C C . ALA A 1 100 ? -6.626 2.618 0.471 1.00 89.62 100 ALA A C 1
ATOM 792 O O . ALA A 1 100 ? -6.507 2.256 1.641 1.00 89.62 100 ALA A O 1
ATOM 793 N N . ASP A 1 101 ? -7.487 3.561 0.100 1.00 91.62 101 ASP A N 1
ATOM 794 C CA . ASP A 1 101 ? -8.367 4.205 1.071 1.00 91.62 101 ASP A CA 1
ATOM 795 C C . ASP A 1 101 ? -9.513 3.263 1.453 1.00 91.62 101 ASP A C 1
ATOM 797 O O . ASP A 1 101 ? -10.066 2.521 0.625 1.00 91.62 101 ASP A O 1
ATOM 801 N N . GLY A 1 102 ? -9.896 3.295 2.724 1.00 93.31 102 GLY A N 1
ATOM 802 C CA . GLY A 1 102 ? -10.936 2.416 3.216 1.00 93.31 102 GLY A CA 1
ATOM 803 C C . GLY A 1 102 ? -11.520 2.799 4.560 1.00 93.31 102 GLY A C 1
ATOM 804 O O . GLY A 1 102 ? -11.158 3.797 5.177 1.00 93.31 102 GLY A O 1
ATOM 805 N N . LEU A 1 103 ? -12.467 1.975 4.992 1.00 93.62 103 LEU A N 1
ATOM 806 C CA . LEU A 1 103 ? -13.149 2.105 6.271 1.00 93.62 103 LEU A CA 1
ATOM 807 C C . LEU A 1 103 ? -12.758 0.965 7.201 1.00 93.62 103 LEU A C 1
ATOM 809 O O . LEU A 1 103 ? -12.788 -0.197 6.808 1.00 93.62 103 LEU A O 1
ATOM 813 N N . PHE A 1 104 ? -12.433 1.279 8.443 1.00 93.94 104 PHE A N 1
ATOM 814 C CA . PHE A 1 104 ? -12.213 0.309 9.499 1.00 93.94 104 PHE A CA 1
ATOM 815 C C . PHE A 1 104 ? -13.512 -0.452 9.810 1.00 93.94 104 PHE A C 1
ATOM 817 O O . PHE A 1 104 ? -14.574 0.143 9.983 1.00 93.94 104 PHE A O 1
ATOM 824 N N . ILE A 1 105 ? -13.426 -1.783 9.840 1.00 92.25 105 ILE A N 1
ATOM 825 C CA . ILE A 1 105 ? -14.557 -2.689 10.092 1.00 92.25 105 ILE A CA 1
ATOM 826 C C . ILE A 1 105 ? -14.459 -3.294 11.491 1.00 92.25 105 ILE A C 1
ATOM 828 O O . ILE A 1 105 ? -15.458 -3.392 12.196 1.00 92.25 105 ILE A O 1
ATOM 832 N N . ASP A 1 106 ? -13.278 -3.796 11.848 1.00 91.00 106 ASP A N 1
ATOM 833 C CA . ASP A 1 106 ? -13.069 -4.584 13.062 1.00 91.00 106 ASP A CA 1
ATOM 834 C C . ASP A 1 106 ? -11.579 -4.680 13.389 1.00 91.00 106 ASP A C 1
ATOM 836 O O . ASP A 1 106 ? -10.755 -4.796 12.484 1.00 91.00 106 ASP A O 1
ATOM 840 N N . GLY A 1 107 ? -11.215 -4.689 14.664 1.00 89.44 107 GLY A N 1
ATOM 841 C CA . GLY A 1 107 ? -9.823 -4.705 15.099 1.00 89.44 107 GLY A CA 1
ATOM 842 C C . GLY A 1 107 ? -9.672 -4.337 16.565 1.00 89.44 107 GLY A C 1
ATOM 843 O O . GLY A 1 107 ? -10.655 -4.139 17.274 1.00 89.44 107 GLY A O 1
ATOM 844 N N . HIS A 1 108 ? -8.426 -4.251 17.015 1.00 88.81 108 HIS A N 1
ATOM 845 C CA . HIS A 1 108 ? -8.108 -3.874 18.385 1.00 88.81 108 HIS A CA 1
ATOM 846 C C . HIS A 1 108 ? -7.014 -2.808 18.393 1.00 88.81 108 HIS A C 1
ATOM 848 O O . HIS A 1 108 ? -5.906 -3.078 17.924 1.00 88.81 108 HIS A O 1
ATOM 854 N N . SER A 1 109 ? -7.338 -1.637 18.957 1.00 88.56 109 SER A N 1
ATOM 855 C CA . SER A 1 109 ? -6.436 -0.491 19.167 1.00 88.56 109 SER A CA 1
ATOM 856 C C . SER A 1 109 ? -5.522 -0.223 17.969 1.00 88.56 109 SER A C 1
ATOM 858 O O . SER A 1 109 ? -4.300 -0.300 18.084 1.00 88.56 109 SER A O 1
ATOM 860 N N . LEU A 1 110 ? -6.119 0.008 16.795 1.00 90.44 110 LEU A N 1
ATOM 861 C CA . LEU A 1 110 ? -5.368 0.256 15.569 1.00 90.44 110 LEU A CA 1
ATOM 862 C C . LEU A 1 110 ? -4.798 1.677 15.605 1.00 90.44 110 LEU A C 1
ATOM 864 O O . LEU A 1 110 ? -5.545 2.649 15.576 1.00 90.44 110 LEU A O 1
ATOM 868 N N . LEU A 1 111 ? -3.476 1.791 15.642 1.00 90.94 111 LEU A N 1
ATOM 869 C CA . LEU A 1 111 ? -2.758 3.060 15.613 1.00 90.94 111 LEU A CA 1
ATOM 870 C C . LEU A 1 111 ? -2.086 3.226 14.260 1.00 90.94 111 LEU A C 1
ATOM 872 O O . LEU A 1 111 ? -1.347 2.350 13.802 1.00 90.94 111 LEU A O 1
ATOM 876 N N . VAL A 1 112 ? -2.330 4.366 13.632 1.00 90.00 112 VAL A N 1
ATOM 877 C CA . VAL A 1 112 ? -1.825 4.690 12.304 1.00 90.00 112 VAL A CA 1
ATOM 878 C C . VAL A 1 112 ? -0.932 5.920 12.393 1.00 90.00 112 VAL A C 1
ATOM 880 O O . VAL A 1 112 ? -1.227 6.883 13.093 1.00 90.00 112 VAL A O 1
ATOM 883 N N . ASP A 1 113 ? 0.199 5.857 11.708 1.00 88.25 113 ASP A N 1
ATOM 884 C CA . ASP A 1 113 ? 1.149 6.947 11.560 1.00 88.25 113 ASP A CA 1
ATOM 885 C C . ASP A 1 113 ? 0.844 7.717 10.268 1.00 88.25 113 ASP A C 1
ATOM 887 O O . ASP A 1 113 ? 0.971 7.184 9.155 1.00 88.25 113 ASP A O 1
ATOM 891 N N . GLU A 1 114 ? 0.427 8.974 10.431 1.00 82.06 114 GLU A N 1
ATOM 892 C CA . GLU A 1 114 ? 0.097 9.887 9.334 1.00 82.06 114 GLU A CA 1
ATOM 893 C C . GLU A 1 114 ? 1.294 10.727 8.861 1.00 82.06 114 GLU A C 1
ATOM 895 O O . GLU A 1 114 ? 1.157 11.503 7.911 1.00 82.06 114 GLU A O 1
ATOM 900 N N . SER A 1 115 ? 2.494 10.520 9.422 1.00 78.94 115 SER A N 1
ATOM 901 C CA . SER A 1 115 ? 3.718 11.244 9.036 1.00 78.94 115 SER A CA 1
ATOM 902 C C . SER A 1 115 ? 4.028 11.171 7.547 1.00 78.94 115 SER A C 1
ATOM 904 O O . SER A 1 115 ? 4.565 12.115 6.970 1.00 78.94 115 SER A O 1
ATOM 906 N N . SER A 1 116 ? 3.654 10.065 6.901 1.0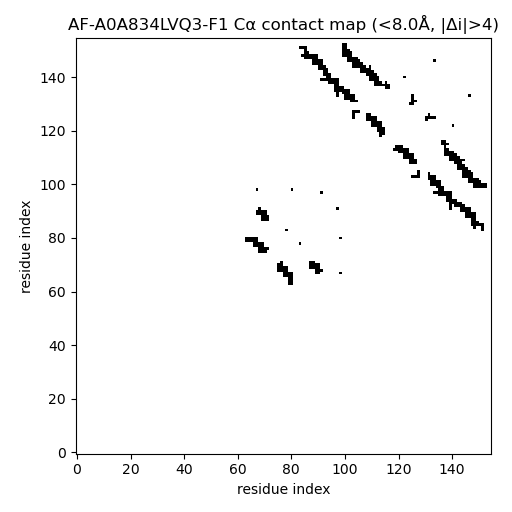0 68.25 116 SER A N 1
ATOM 907 C CA . SER A 1 116 ? 3.855 9.873 5.462 1.00 68.25 116 SER A CA 1
ATOM 908 C C . SER A 1 116 ? 2.997 10.815 4.609 1.00 68.25 116 SER A C 1
ATOM 910 O O . SER A 1 116 ? 3.355 11.078 3.463 1.00 68.25 116 SER A O 1
ATOM 912 N N . MET A 1 117 ? 1.886 11.325 5.150 1.00 68.56 117 MET A N 1
ATOM 913 C CA . MET A 1 117 ? 0.947 12.200 4.445 1.00 68.56 117 MET A CA 1
ATOM 914 C C . MET A 1 117 ? 1.063 13.664 4.885 1.00 68.56 117 MET A C 1
ATOM 916 O O . MET A 1 117 ? 1.069 14.552 4.034 1.00 68.56 117 MET A O 1
ATOM 920 N N . THR A 1 118 ? 1.161 13.931 6.190 1.00 69.75 118 THR A N 1
ATOM 921 C CA . THR A 1 118 ? 1.157 15.297 6.749 1.00 69.75 118 THR A CA 1
ATOM 922 C C . THR A 1 118 ? 2.557 15.841 7.032 1.00 69.75 118 THR A C 1
ATOM 924 O O . THR A 1 118 ? 2.731 17.055 7.114 1.00 69.75 118 THR A O 1
ATOM 927 N N . GLY A 1 119 ? 3.563 14.968 7.153 1.00 68.62 119 GLY A N 1
ATOM 928 C CA . GLY A 1 119 ? 4.922 15.332 7.567 1.00 68.62 119 GLY A CA 1
ATOM 929 C C . GLY A 1 119 ? 5.087 15.541 9.076 1.00 68.62 119 GLY A C 1
ATOM 930 O O . GLY A 1 119 ? 6.211 15.746 9.528 1.00 68.62 119 GLY A O 1
ATOM 931 N N . GLU A 1 120 ? 4.003 15.447 9.846 1.00 70.75 120 GLU A N 1
ATOM 932 C CA . GLU A 1 120 ? 4.005 15.507 11.307 1.00 70.75 120 GLU A CA 1
ATOM 933 C C . GLU A 1 120 ? 3.874 14.082 11.857 1.00 70.75 120 GLU A C 1
ATOM 935 O O . GLU A 1 120 ? 3.011 13.314 11.432 1.00 70.75 120 GLU A O 1
ATOM 940 N N . SER A 1 121 ? 4.757 13.693 12.774 1.00 68.12 121 SER A N 1
ATOM 941 C CA . SER A 1 121 ? 4.794 12.345 13.359 1.00 68.12 121 SER A CA 1
ATOM 942 C C . SER A 1 121 ? 3.788 12.172 14.494 1.00 68.12 121 SER A C 1
ATOM 944 O O . SER A 1 121 ? 4.167 11.834 15.616 1.00 68.12 121 SER A O 1
ATOM 946 N N . ASP A 1 122 ? 2.515 12.411 14.186 1.00 77.38 122 ASP A N 1
ATOM 947 C CA . ASP A 1 122 ? 1.402 12.173 15.097 1.00 77.38 122 ASP A CA 1
ATOM 948 C C . ASP A 1 122 ? 0.736 10.825 14.796 1.00 77.38 122 ASP A C 1
ATOM 950 O O . ASP A 1 122 ? 0.457 10.464 13.648 1.00 77.38 122 ASP A O 1
ATOM 954 N N . HIS A 1 123 ? 0.490 10.062 15.860 1.00 82.12 123 HIS A N 1
ATOM 955 C CA . HIS A 1 123 ? -0.227 8.796 15.792 1.00 82.12 123 HIS A CA 1
ATOM 956 C C . HIS A 1 123 ? -1.721 9.038 15.975 1.00 82.12 123 HIS A C 1
ATOM 958 O O . HIS A 1 123 ? -2.150 9.606 16.980 1.00 82.12 123 HIS A O 1
ATOM 964 N N . VAL A 1 124 ? -2.511 8.559 15.020 1.00 85.69 124 VAL A N 1
ATOM 965 C CA . VAL A 1 124 ? -3.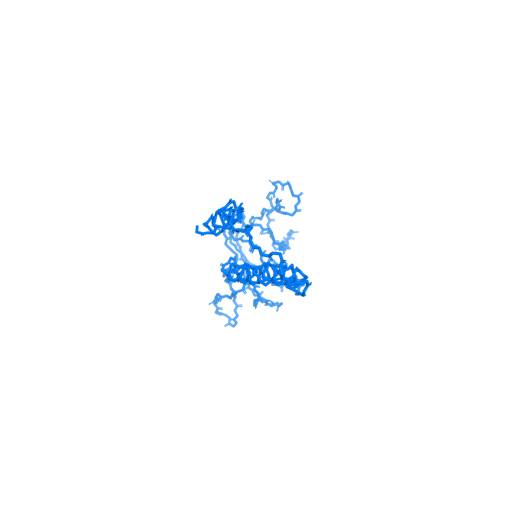968 8.632 15.050 1.00 85.69 124 VAL A CA 1
ATOM 966 C C . VAL A 1 124 ? -4.512 7.245 15.375 1.00 85.69 124 VAL A C 1
ATOM 968 O O . VAL A 1 124 ? -4.258 6.273 14.663 1.00 85.69 124 VAL A O 1
ATOM 971 N N . GLU A 1 125 ? -5.241 7.138 16.485 1.00 88.25 125 GLU A N 1
ATOM 972 C CA . GLU A 1 125 ? -5.967 5.917 16.842 1.00 88.25 125 GLU A CA 1
ATOM 973 C C . GLU A 1 125 ? -7.228 5.822 15.988 1.00 88.25 125 GLU A C 1
ATOM 975 O O . GLU A 1 125 ? -8.035 6.741 16.018 1.00 88.25 125 GLU A O 1
ATOM 980 N N . VAL A 1 126 ? -7.388 4.739 15.231 1.00 87.12 126 VAL A N 1
ATOM 981 C CA . VAL A 1 126 ? -8.535 4.478 14.355 1.00 87.12 126 VAL A CA 1
ATOM 982 C C . VAL A 1 126 ? -9.555 3.631 15.105 1.00 87.12 126 VAL A C 1
ATOM 984 O O . VAL A 1 126 ? -9.280 2.483 15.463 1.00 87.12 126 VAL A O 1
ATOM 987 N N . ASP A 1 127 ? -10.755 4.179 15.287 1.00 88.19 127 ASP A N 1
ATOM 988 C CA . ASP A 1 127 ? -11.883 3.477 15.896 1.00 88.19 127 ASP A CA 1
ATOM 989 C C . ASP A 1 127 ? -13.163 3.582 15.052 1.00 88.19 127 ASP A C 1
ATOM 991 O O . ASP A 1 127 ? -13.369 4.523 14.284 1.00 88.19 127 ASP A O 1
ATOM 995 N N . LEU A 1 128 ? -14.071 2.620 15.235 1.00 85.25 128 LEU A N 1
ATOM 996 C CA . LEU A 1 128 ? -15.385 2.575 14.589 1.00 85.25 128 LEU A CA 1
ATOM 997 C C . LEU A 1 128 ? -16.242 3.808 14.904 1.00 85.25 128 LEU A C 1
ATOM 999 O O . LEU A 1 128 ? -17.064 4.201 14.077 1.00 85.25 128 LEU A O 1
ATOM 1003 N N . THR A 1 129 ? -16.097 4.387 16.102 1.00 84.25 129 THR A N 1
ATOM 1004 C CA . THR A 1 129 ? -16.988 5.457 16.575 1.00 84.25 129 THR A CA 1
ATOM 1005 C C . THR A 1 129 ? -16.453 6.866 16.350 1.00 84.25 129 THR A C 1
ATOM 1007 O O . THR A 1 129 ? -17.246 7.767 16.079 1.00 84.25 129 THR A O 1
ATOM 1010 N N . GLN A 1 130 ? -15.139 7.070 16.465 1.00 84.50 130 GLN A N 1
ATOM 1011 C CA . GLN A 1 130 ? -14.523 8.394 16.347 1.00 84.50 130 GLN A CA 1
ATOM 1012 C C . GLN A 1 130 ? -14.087 8.693 14.910 1.00 84.50 130 GLN A C 1
ATOM 1014 O O . GLN A 1 130 ? -14.407 9.748 14.365 1.00 84.50 130 GLN A O 1
ATOM 1019 N N . ASN A 1 131 ? -13.364 7.765 14.287 1.00 86.00 131 ASN A N 1
ATOM 1020 C CA . ASN A 1 131 ? -12.653 7.998 13.035 1.00 86.00 131 ASN A CA 1
ATOM 1021 C C . ASN A 1 131 ? -12.400 6.674 12.294 1.00 86.00 131 ASN A C 1
ATOM 1023 O O . ASN A 1 131 ? -11.284 6.163 12.273 1.00 86.00 131 ASN A O 1
ATOM 1027 N N . PRO A 1 132 ? -13.416 6.133 11.606 1.00 90.81 132 PRO A N 1
ATOM 1028 C CA . PRO A 1 132 ? -13.294 4.847 10.931 1.00 90.81 132 PRO A CA 1
ATOM 1029 C C . PRO A 1 132 ? -12.528 4.936 9.602 1.00 90.81 132 PRO A C 1
ATOM 1031 O O . PRO A 1 132 ? -12.582 3.995 8.822 1.00 90.81 132 PRO A O 1
ATOM 1034 N N . PHE A 1 133 ? -11.869 6.049 9.277 1.00 90.19 133 PHE A N 1
ATOM 1035 C CA . PHE A 1 133 ? -11.239 6.255 7.972 1.00 90.19 133 PHE A CA 1
ATOM 1036 C C . PHE A 1 133 ? -9.768 5.843 7.994 1.00 90.19 133 PHE A C 1
ATOM 1038 O O . PHE A 1 133 ? -9.028 6.192 8.907 1.00 90.19 133 PHE A O 1
ATOM 1045 N N . LEU A 1 134 ? -9.352 5.117 6.960 1.00 90.94 134 LEU A N 1
ATOM 1046 C CA . LEU A 1 134 ? -7.975 4.701 6.723 1.00 90.94 134 LEU A CA 1
ATOM 1047 C C . LEU A 1 134 ? -7.529 5.251 5.375 1.00 90.94 134 LEU A C 1
ATOM 1049 O O . LEU A 1 134 ? -8.168 4.979 4.357 1.00 90.94 134 LEU A O 1
ATOM 1053 N N . PHE A 1 135 ? -6.436 6.008 5.381 1.00 89.12 135 PHE A N 1
ATOM 1054 C CA . PHE A 1 135 ? -5.893 6.634 4.181 1.00 89.12 135 PHE A CA 1
ATOM 1055 C C . PHE A 1 135 ? -4.720 5.837 3.618 1.00 89.12 135 PHE A C 1
ATOM 1057 O O . PHE A 1 135 ? -3.850 5.358 4.352 1.00 89.12 135 PHE A O 1
ATOM 1064 N N . SER A 1 136 ? -4.683 5.725 2.297 1.00 87.81 136 SER A N 1
ATOM 1065 C CA . SER A 1 136 ? -3.597 5.115 1.546 1.00 87.81 136 SER A CA 1
ATOM 1066 C C . SER A 1 136 ? -2.267 5.802 1.859 1.00 87.81 136 SER A C 1
ATOM 1068 O O . SER A 1 136 ? -2.179 7.023 1.963 1.00 87.81 136 SER A O 1
ATOM 1070 N N . GLY A 1 137 ? -1.202 5.011 1.971 1.00 85.38 137 GLY A N 1
ATOM 1071 C CA . GLY A 1 137 ? 0.152 5.505 2.222 1.00 85.38 137 GLY A CA 1
ATOM 1072 C C . GLY A 1 137 ? 0.509 5.694 3.697 1.00 85.38 137 GLY A C 1
ATOM 1073 O O . GLY A 1 137 ? 1.699 5.776 3.999 1.00 85.38 137 GLY A O 1
ATOM 1074 N N . THR A 1 138 ? -0.471 5.681 4.603 1.00 88.62 138 THR A N 1
ATOM 1075 C CA . THR A 1 138 ? -0.225 5.655 6.050 1.00 88.62 138 THR A CA 1
ATOM 1076 C C . THR A 1 138 ? 0.333 4.302 6.491 1.00 88.62 138 THR A C 1
ATOM 1078 O O . THR A 1 138 ? 0.158 3.280 5.814 1.00 88.62 138 THR A O 1
ATOM 1081 N N . LYS A 1 139 ? 1.047 4.285 7.618 1.00 89.38 139 LYS A N 1
ATOM 1082 C CA . LYS A 1 139 ? 1.674 3.071 8.146 1.00 89.38 139 LYS A CA 1
ATOM 1083 C C . LYS A 1 139 ? 1.045 2.683 9.471 1.00 89.38 139 LYS A C 1
ATOM 1085 O O . LYS A 1 139 ? 0.845 3.530 10.331 1.00 89.38 139 LYS A O 1
ATOM 1090 N N . VAL A 1 140 ? 0.777 1.399 9.666 1.00 90.19 140 VAL A N 1
ATOM 1091 C CA . VAL A 1 140 ? 0.272 0.899 10.946 1.00 90.19 140 VAL A CA 1
ATOM 1092 C C . VAL A 1 140 ? 1.403 0.943 11.970 1.00 90.19 140 VAL A C 1
ATOM 1094 O O . VAL A 1 140 ? 2.395 0.217 11.846 1.00 90.19 140 VAL A O 1
ATOM 1097 N N . ALA A 1 141 ? 1.259 1.812 12.966 1.00 91.12 141 ALA A N 1
ATOM 1098 C CA . ALA A 1 141 ? 2.203 1.970 14.062 1.00 91.12 141 ALA A CA 1
ATOM 1099 C C . ALA A 1 141 ? 2.037 0.854 15.099 1.00 91.12 141 ALA A C 1
ATOM 1101 O O . ALA A 1 141 ? 3.033 0.283 15.538 1.00 91.12 141 ALA A O 1
ATOM 1102 N N . ASP A 1 142 ? 0.792 0.520 15.451 1.00 92.31 142 ASP A N 1
ATOM 1103 C CA . ASP A 1 142 ? 0.477 -0.533 16.417 1.00 92.31 142 ASP A CA 1
ATOM 1104 C C . ASP A 1 142 ? -0.942 -1.100 16.208 1.00 92.31 142 ASP A C 1
ATOM 1106 O O . ASP A 1 142 ? -1.777 -0.516 15.514 1.00 92.31 142 ASP A O 1
ATOM 1110 N N . GLY A 1 143 ? -1.207 -2.262 16.802 1.00 91.31 143 GLY A N 1
ATOM 1111 C CA . GLY A 1 143 ? -2.490 -2.951 16.742 1.00 91.31 143 GLY A CA 1
ATOM 1112 C C . GLY A 1 143 ? -2.712 -3.792 15.483 1.00 91.31 143 GLY A C 1
ATOM 1113 O O . GLY A 1 143 ? -1.815 -4.073 14.683 1.00 91.31 143 GLY A O 1
ATOM 1114 N N . PHE A 1 144 ? -3.945 -4.264 15.328 1.00 91.69 144 PHE A N 1
ATOM 1115 C CA . PHE A 1 144 ? -4.372 -5.004 14.144 1.00 91.69 144 PHE A CA 1
ATOM 1116 C C . PHE A 1 144 ? -5.809 -4.649 13.794 1.00 91.69 144 PHE A C 1
ATOM 1118 O O . PHE A 1 144 ? -6.638 -4.389 14.669 1.00 91.69 144 PHE A O 1
ATOM 1125 N N . GLY A 1 145 ? -6.118 -4.681 12.502 1.00 92.75 145 GLY A N 1
ATOM 1126 C CA . GLY A 1 145 ? -7.419 -4.255 12.017 1.00 92.75 145 GLY A CA 1
ATOM 1127 C C . GLY A 1 145 ? -7.803 -4.873 10.689 1.00 9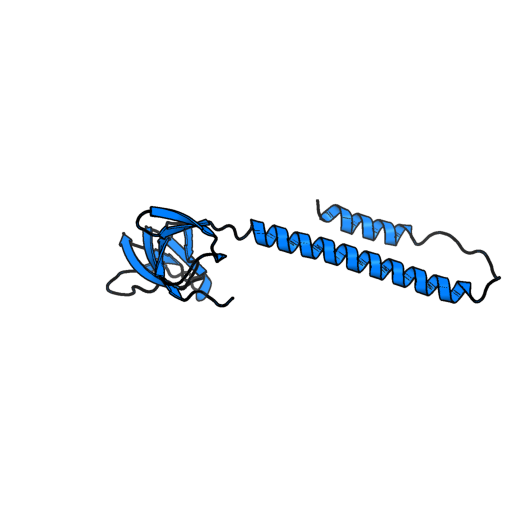2.75 145 GLY A C 1
ATOM 1128 O O . GLY A 1 145 ? -6.989 -5.425 9.952 1.00 92.75 145 GLY A O 1
ATOM 1129 N N . ARG A 1 146 ? -9.089 -4.790 10.389 1.00 93.06 146 ARG A N 1
ATOM 1130 C CA . ARG A 1 146 ? -9.694 -5.131 9.114 1.00 93.06 146 ARG A CA 1
ATOM 1131 C C . ARG A 1 146 ? -10.298 -3.872 8.540 1.00 93.06 146 ARG A C 1
ATOM 1133 O O . ARG A 1 146 ? -11.062 -3.194 9.222 1.00 93.06 146 ARG A O 1
ATOM 1140 N N . MET A 1 147 ? -9.979 -3.598 7.288 1.00 93.50 147 MET A N 1
ATOM 1141 C CA . MET A 1 147 ? -10.506 -2.451 6.565 1.00 93.50 147 MET A CA 1
ATOM 1142 C C . MET A 1 147 ? -11.259 -2.896 5.318 1.00 93.50 147 MET A C 1
ATOM 1144 O O . MET A 1 147 ? -10.872 -3.871 4.676 1.00 93.50 147 MET A O 1
ATOM 1148 N N . LEU A 1 148 ? -12.320 -2.177 4.973 1.00 94.06 148 LEU A N 1
ATOM 1149 C CA . LEU A 1 148 ? -13.048 -2.297 3.721 1.00 94.06 148 LEU A CA 1
ATOM 1150 C C . LEU A 1 148 ? -12.491 -1.285 2.731 1.00 94.06 148 LEU A C 1
ATOM 1152 O O . LEU A 1 148 ? -12.511 -0.089 3.012 1.00 94.06 148 LEU A O 1
ATOM 1156 N N . VAL A 1 149 ? -12.055 -1.739 1.564 1.00 93.88 149 VAL A N 1
ATOM 1157 C CA . VAL A 1 149 ? -11.580 -0.846 0.503 1.00 93.88 149 VAL A CA 1
ATOM 1158 C C . VAL A 1 149 ? -12.754 -0.057 -0.073 1.00 93.88 149 VAL A C 1
ATOM 1160 O O . VAL A 1 149 ? -13.689 -0.644 -0.626 1.00 93.88 149 VAL A O 1
ATOM 1163 N N . THR A 1 150 ? -12.697 1.272 0.036 1.00 91.88 150 THR A N 1
ATOM 1164 C CA . THR A 1 150 ? -13.723 2.192 -0.487 1.00 91.88 150 THR A CA 1
ATOM 1165 C C . THR A 1 150 ? -13.265 2.927 -1.737 1.00 91.88 150 THR A C 1
ATOM 1167 O O . THR A 1 150 ? -14.097 3.248 -2.585 1.00 91.88 150 THR A O 1
ATOM 1170 N N . SER A 1 151 ? -11.960 3.164 -1.876 1.00 89.38 151 SER A N 1
ATOM 1171 C CA . SER A 1 151 ? -11.366 3.807 -3.042 1.00 89.38 151 SER A CA 1
ATOM 1172 C C . SER A 1 151 ? -9.977 3.237 -3.304 1.00 89.38 151 SER A C 1
ATOM 1174 O O . SER A 1 151 ? -9.167 3.093 -2.393 1.00 89.38 151 SER A O 1
ATOM 1176 N N . VAL A 1 152 ? -9.697 2.920 -4.566 1.00 85.44 152 VAL A N 1
ATOM 1177 C CA . VAL A 1 152 ? -8.355 2.570 -5.039 1.00 85.44 152 VAL A CA 1
ATOM 1178 C C . VAL A 1 152 ? -7.825 3.740 -5.864 1.00 85.44 152 VAL A C 1
ATOM 1180 O O . VAL A 1 152 ? -8.544 4.283 -6.707 1.00 85.44 152 VAL A O 1
ATOM 1183 N N . GLY A 1 153 ? -6.586 4.156 -5.594 1.00 71.94 153 GLY A N 1
ATOM 1184 C CA . GLY A 1 153 ? -5.920 5.222 -6.344 1.00 71.94 153 GLY A CA 1
ATOM 1185 C C . GLY A 1 153 ? -5.848 4.905 -7.841 1.00 71.94 153 GLY A C 1
ATOM 1186 O O . GLY A 1 153 ? -5.847 3.744 -8.248 1.00 71.94 153 GLY A O 1
ATOM 1187 N N . MET A 1 154 ? -5.833 5.950 -8.668 1.00 59.25 154 MET A N 1
ATOM 1188 C CA . MET A 1 154 ? -6.009 5.820 -10.114 1.00 59.25 154 MET A CA 1
ATOM 1189 C C . MET A 1 154 ? -4.870 5.047 -10.797 1.00 59.25 154 MET A C 1
ATOM 1191 O O . MET A 1 154 ? -3.691 5.350 -10.615 1.00 59.25 154 MET A O 1
ATOM 1195 N N . ASN A 1 155 ? -5.298 4.081 -11.612 1.00 39.41 155 ASN A N 1
ATOM 1196 C CA . ASN A 1 155 ? -4.581 3.415 -12.702 1.00 39.41 155 ASN A CA 1
ATOM 1197 C C . ASN A 1 155 ? -4.180 4.389 -13.819 1.00 39.41 155 ASN A C 1
ATOM 1199 O O . ASN A 1 155 ? -5.045 5.212 -14.203 1.00 39.41 155 ASN A O 1
#

Secondary structure (DSSP, 8-state):
-THHHHHHHHHHHHHTT---------HHHHHHHHHHHHHHHHHHHHHHHHHHHHHHHHHHHHTT--EEEEEETTEEEEEEGGG--TT-EEEE-TTPBP-SEEEEEEEEEEEEE-HHHHSS--EEEE-TTT--EE-TT-EEEEEEEEEEEEE----

Foldseek 3Di:
DVVVVVVVVVVCVVVVPDDDDDDPDDPVVVVVVVVVVVVVVVVVVVVVVVVVVVVVVVVVVVVQQPFWFWADPNDTDTDTLVPDDAFIKTKDAAFDFASAKWFWDD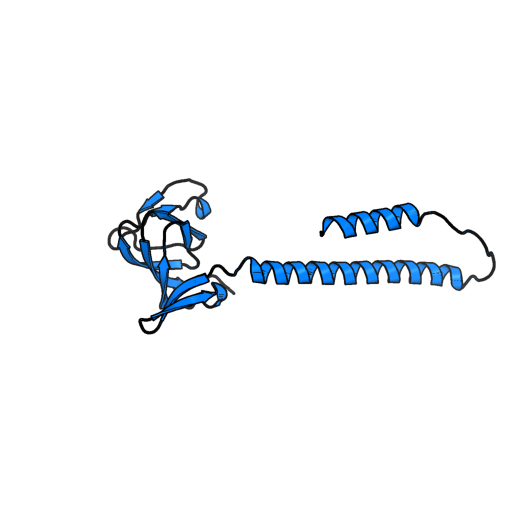WDQWWKACCQPPVDRDIDTADPPPHRIDHGGITTHHTITITGHHGHDDD